Protein AF-A0A926IWW5-F1 (afdb_monomer_lite)

Sequence (125 aa):
MLEVRQEIQGVAGARPVQGEEFESIKRNMMLGLPGRFETLASLEGAAIDLLTLRYPESYFAEYGANHGRLAAPDLDAAAKDAILPGQLVWLVIGDLAKVEPAIRGLGWGEVIRLDAEGRTGTLGN

pLDDT: mean 88.96, std 9.24, range [36.88, 96.88]

Structure (mmCIF, N/CA/C/O backbone):
data_AF-A0A926IWW5-F1
#
_entry.id   AF-A0A926IWW5-F1
#
loop_
_atom_site.group_PDB
_atom_site.id
_atom_site.type_symbol
_atom_site.label_atom_id
_atom_site.label_alt_id
_atom_site.label_comp_id
_atom_site.label_asym_id
_atom_site.label_entity_id
_atom_site.label_seq_id
_atom_site.pdbx_PDB_ins_code
_atom_site.Cartn_x
_atom_site.Cartn_y
_atom_site.Cartn_z
_atom_site.occupancy
_atom_site.B_iso_or_equiv
_atom_site.auth_seq_id
_atom_site.auth_comp_id
_atom_site.auth_asym_id
_atom_site.auth_atom_id
_atom_site.pdbx_PDB_model_num
ATOM 1 N N . MET A 1 1 ? -9.525 8.445 8.620 1.00 88.81 1 MET A N 1
ATOM 2 C CA . MET A 1 1 ? -9.993 7.043 8.689 1.00 88.81 1 MET A CA 1
ATOM 3 C C . MET A 1 1 ? -11.197 6.800 7.786 1.00 88.81 1 MET A C 1
ATOM 5 O O . MET A 1 1 ? -11.094 5.950 6.917 1.00 88.81 1 MET A O 1
ATOM 9 N N . LEU A 1 2 ? -12.291 7.566 7.940 1.00 91.88 2 LEU A N 1
ATOM 10 C CA . LEU A 1 2 ? -13.458 7.520 7.039 1.00 91.88 2 LEU A CA 1
ATOM 11 C C . LEU A 1 2 ? -13.050 7.586 5.565 1.00 91.88 2 LEU A C 1
ATOM 13 O O . LEU A 1 2 ? -13.355 6.668 4.814 1.00 91.88 2 LEU A O 1
ATOM 17 N N . GLU A 1 3 ? -12.277 8.611 5.205 1.00 93.75 3 GLU A N 1
ATOM 18 C CA . GLU A 1 3 ? -11.809 8.798 3.831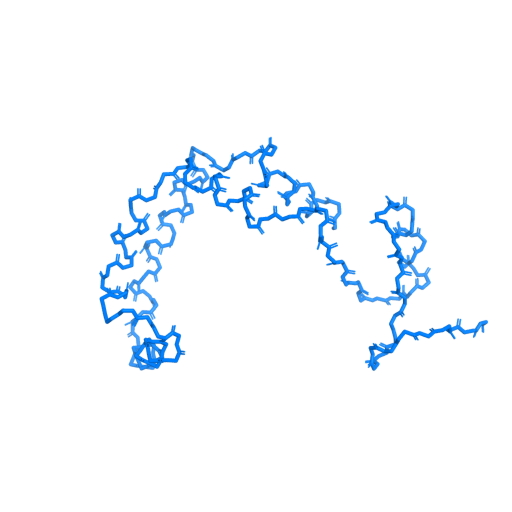 1.00 93.75 3 GLU A CA 1
ATOM 19 C C . GLU A 1 3 ? -10.952 7.639 3.331 1.00 93.75 3 GLU A C 1
ATOM 21 O O . GLU A 1 3 ? -11.215 7.077 2.280 1.00 93.75 3 GLU A O 1
ATOM 26 N N . VAL A 1 4 ? -9.999 7.188 4.145 1.00 93.56 4 VAL A N 1
ATOM 27 C CA . VAL A 1 4 ? -9.143 6.043 3.807 1.00 93.56 4 VAL A CA 1
ATOM 28 C C . VAL A 1 4 ? -9.974 4.780 3.552 1.00 93.56 4 VAL A C 1
ATOM 30 O O . VAL A 1 4 ? -9.681 4.036 2.625 1.00 93.56 4 VAL A O 1
ATOM 33 N N . ARG A 1 5 ? -11.044 4.542 4.326 1.00 91.69 5 ARG A N 1
ATOM 34 C CA . ARG A 1 5 ? -11.951 3.414 4.073 1.00 91.69 5 ARG A CA 1
ATOM 35 C C . ARG A 1 5 ? -12.683 3.566 2.739 1.00 91.69 5 ARG A C 1
ATOM 37 O O . ARG A 1 5 ? -12.809 2.577 2.025 1.00 91.69 5 ARG A O 1
ATOM 44 N N . GLN A 1 6 ? -13.173 4.769 2.430 1.00 92.94 6 GLN A N 1
ATOM 45 C CA . GLN A 1 6 ? -13.852 5.048 1.161 1.00 92.94 6 GLN A CA 1
ATOM 46 C C . GLN A 1 6 ? -12.915 4.811 -0.022 1.00 92.94 6 GLN A C 1
ATOM 48 O O . GLN A 1 6 ? -13.305 4.138 -0.968 1.00 92.94 6 GLN A O 1
ATOM 53 N N . GLU A 1 7 ? -11.668 5.269 0.070 1.00 94.06 7 GLU A N 1
ATOM 54 C CA . GLU A 1 7 ? -10.656 5.051 -0.964 1.00 94.06 7 GLU A CA 1
ATOM 55 C C . GLU A 1 7 ? -10.313 3.566 -1.133 1.00 94.06 7 GLU A C 1
ATOM 57 O O . GLU A 1 7 ? -10.322 3.062 -2.252 1.00 94.06 7 GLU A O 1
ATOM 62 N N . ILE A 1 8 ? -10.113 2.823 -0.036 1.00 93.25 8 ILE A N 1
ATOM 63 C CA . ILE A 1 8 ? -9.867 1.370 -0.086 1.00 93.25 8 ILE A CA 1
ATOM 64 C C . ILE A 1 8 ? -11.042 0.631 -0.744 1.00 93.25 8 ILE A C 1
ATOM 66 O O . ILE A 1 8 ? -10.833 -0.242 -1.582 1.00 93.25 8 ILE A O 1
ATOM 70 N N . GLN A 1 9 ? -12.283 0.983 -0.395 1.00 91.62 9 GLN A N 1
ATOM 71 C CA . GLN A 1 9 ? -13.484 0.412 -1.017 1.00 91.62 9 GLN A CA 1
ATOM 72 C C . GLN A 1 9 ? -13.625 0.818 -2.490 1.00 91.62 9 GLN A C 1
ATOM 74 O O . GLN A 1 9 ? -14.057 0.009 -3.311 1.00 91.62 9 GLN A O 1
ATOM 79 N N . GLY A 1 10 ? -13.245 2.053 -2.821 1.00 93.06 10 GLY A N 1
ATOM 80 C CA . GLY A 1 10 ? -13.167 2.572 -4.181 1.00 93.06 10 GLY A CA 1
ATOM 81 C C . GLY A 1 10 ? -12.254 1.712 -5.042 1.00 93.06 10 GLY A C 1
ATOM 82 O O . GLY A 1 10 ? -12.717 1.084 -5.993 1.00 93.06 10 GLY A O 1
ATOM 83 N N . VAL A 1 11 ? -10.984 1.611 -4.658 1.00 91.88 11 VAL A N 1
ATOM 84 C CA . VAL A 1 11 ? -9.970 0.879 -5.428 1.00 91.88 11 VAL A CA 1
ATOM 85 C C . VAL A 1 11 ? -10.269 -0.624 -5.487 1.00 91.88 11 VAL A C 1
ATOM 87 O O . VAL A 1 11 ? -9.993 -1.245 -6.505 1.00 91.88 11 VAL A O 1
ATOM 90 N N . ALA A 1 12 ? -10.917 -1.206 -4.471 1.00 90.38 12 ALA A N 1
ATOM 91 C CA . ALA A 1 12 ? -11.349 -2.611 -4.489 1.00 90.38 12 ALA A CA 1
ATOM 92 C C . ALA A 1 12 ? -12.458 -2.933 -5.519 1.00 90.38 12 ALA A C 1
ATOM 94 O O . ALA A 1 12 ? -12.874 -4.084 -5.631 1.00 90.38 12 ALA A O 1
ATOM 95 N N . GLY A 1 13 ? -12.966 -1.940 -6.258 1.00 84.25 13 GLY A N 1
ATOM 96 C CA . GLY A 1 13 ? -13.830 -2.156 -7.422 1.00 84.25 13 GLY A CA 1
ATOM 97 C C . GLY A 1 13 ? -15.022 -1.208 -7.540 1.00 84.25 13 GLY A C 1
ATOM 98 O O . GLY A 1 13 ? -15.687 -1.214 -8.573 1.00 84.25 13 GLY A O 1
ATOM 99 N N . ALA A 1 14 ? -15.312 -0.383 -6.526 1.00 84.00 14 ALA A N 1
ATOM 100 C CA . ALA A 1 14 ? -16.401 0.599 -6.607 1.00 84.00 14 ALA A CA 1
ATOM 101 C C . ALA A 1 14 ? -16.042 1.817 -7.482 1.00 84.00 14 ALA A C 1
ATOM 103 O O . ALA A 1 14 ? -16.919 2.432 -8.086 1.00 84.00 14 ALA A O 1
ATOM 104 N N . ARG A 1 15 ? -14.752 2.154 -7.560 1.00 90.75 15 ARG A N 1
ATOM 105 C CA . ARG A 1 15 ? -14.178 3.219 -8.385 1.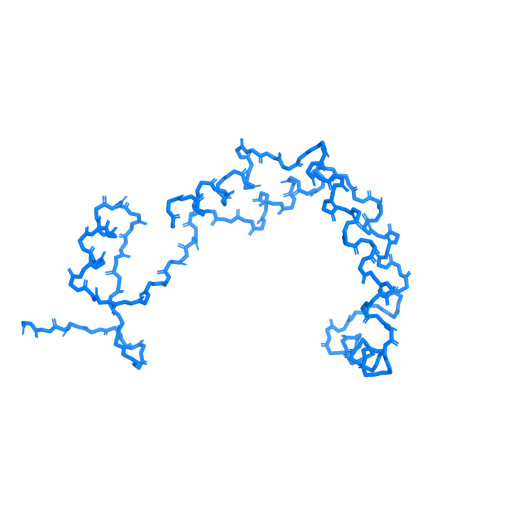00 90.75 15 ARG A CA 1
ATOM 106 C C . ARG A 1 15 ? -12.821 2.746 -8.930 1.00 90.75 15 ARG A C 1
ATOM 108 O O . ARG A 1 15 ? -11.792 3.040 -8.323 1.00 90.75 15 ARG A O 1
ATOM 115 N N . PRO A 1 16 ? -12.817 1.996 -10.046 1.00 87.25 16 PRO A N 1
ATOM 116 C CA . PRO A 1 16 ? -11.589 1.522 -10.673 1.00 87.25 16 PRO A CA 1
ATOM 117 C C . PRO A 1 16 ? -10.668 2.679 -11.071 1.00 87.25 16 PRO A C 1
ATOM 119 O O . PRO A 1 16 ? -11.132 3.713 -11.560 1.00 87.25 16 PRO A O 1
ATOM 122 N N . VAL A 1 17 ? -9.360 2.487 -10.892 1.00 91.88 17 VAL A N 1
ATOM 123 C CA . VAL A 1 17 ? -8.332 3.447 -11.318 1.00 91.88 17 VAL A CA 1
ATOM 124 C C . VAL A 1 17 ? -8.224 3.415 -12.841 1.00 91.88 17 VAL A C 1
ATOM 126 O O . VAL A 1 17 ? -7.934 2.375 -13.433 1.00 91.88 17 VAL A O 1
ATOM 129 N N . GLN A 1 18 ? -8.461 4.552 -13.493 1.00 92.50 18 GLN A N 1
ATOM 130 C CA . GLN A 1 18 ? -8.550 4.633 -14.953 1.00 92.50 18 GLN A CA 1
ATOM 131 C C . GLN A 1 18 ? -8.176 6.022 -15.484 1.00 92.50 18 GLN A C 1
ATOM 133 O O . GLN A 1 18 ? -8.056 6.987 -14.732 1.00 92.50 18 GLN A O 1
ATOM 138 N N . GLY A 1 19 ? -8.022 6.136 -16.806 1.00 94.06 19 GLY A N 1
ATOM 139 C CA . GLY A 1 19 ? -7.775 7.414 -17.473 1.00 94.06 19 GLY A CA 1
ATOM 140 C C . GLY A 1 19 ? -6.463 8.069 -17.039 1.00 94.06 19 GLY A C 1
ATOM 141 O O . GLY A 1 19 ? -5.421 7.421 -16.992 1.00 94.06 19 GLY A O 1
ATOM 142 N N . GLU A 1 20 ? -6.514 9.369 -16.747 1.00 95.56 20 GLU A N 1
ATOM 143 C CA . GLU A 1 20 ? -5.327 10.163 -16.410 1.00 95.56 20 GLU A CA 1
ATOM 144 C C . GLU A 1 20 ? -4.635 9.681 -15.131 1.00 95.56 20 GLU A C 1
ATOM 146 O O . GLU A 1 20 ? -3.407 9.617 -15.112 1.00 95.56 20 GLU A O 1
ATOM 151 N N . GLU A 1 21 ? -5.402 9.249 -14.128 1.00 93.00 21 GLU A N 1
ATOM 152 C CA . GLU A 1 21 ? -4.875 8.734 -12.862 1.00 93.00 21 GLU A CA 1
ATOM 153 C C . GLU A 1 21 ? -4.018 7.483 -13.098 1.00 93.00 21 GLU A C 1
ATOM 155 O O . GLU A 1 21 ? -2.863 7.420 -12.672 1.00 93.00 21 GLU A O 1
ATOM 160 N N . PHE A 1 22 ? -4.548 6.521 -13.862 1.00 94.56 22 PHE A N 1
ATOM 161 C CA . PHE A 1 22 ? -3.818 5.311 -14.243 1.00 94.56 22 PHE A CA 1
ATOM 162 C C . PHE A 1 22 ? -2.539 5.644 -15.021 1.00 94.56 22 PHE A C 1
ATOM 164 O O . PHE A 1 22 ? -1.451 5.167 -14.689 1.00 94.56 22 PHE A O 1
ATOM 171 N N . GLU A 1 23 ? -2.653 6.500 -16.038 1.00 94.19 23 GLU A N 1
ATOM 172 C CA . GLU A 1 23 ? -1.515 6.877 -16.875 1.00 94.19 23 GLU A CA 1
ATOM 173 C C . GLU A 1 23 ? -0.449 7.651 -16.083 1.00 94.19 23 GLU A C 1
ATOM 175 O O . GLU A 1 23 ? 0.749 7.490 -16.320 1.00 94.19 23 GLU A O 1
ATOM 180 N N . SER A 1 24 ? -0.858 8.464 -15.110 1.00 93.50 24 SER A N 1
ATOM 181 C CA . SER A 1 24 ? 0.031 9.182 -14.196 1.00 93.50 24 SER A CA 1
ATOM 182 C C . SER A 1 24 ? 0.817 8.224 -13.298 1.00 93.50 24 SER A C 1
ATOM 184 O O . SER A 1 24 ? 2.048 8.294 -13.255 1.00 93.50 24 SER A O 1
ATOM 186 N N . ILE A 1 25 ? 0.140 7.260 -12.665 1.00 91.62 25 ILE A N 1
ATOM 187 C CA . ILE A 1 25 ? 0.774 6.221 -11.837 1.00 91.62 25 ILE A CA 1
ATOM 188 C C . ILE A 1 25 ? 1.780 5.416 -12.666 1.00 91.62 25 ILE A C 1
ATOM 190 O O . ILE A 1 25 ? 2.942 5.281 -12.275 1.00 91.62 25 ILE A O 1
ATOM 194 N N . LYS A 1 26 ? 1.365 4.947 -13.848 1.00 90.94 26 LYS A N 1
ATOM 195 C CA . LYS A 1 26 ? 2.213 4.166 -14.753 1.00 90.94 26 LYS A CA 1
ATOM 196 C C . LYS A 1 26 ? 3.462 4.942 -15.177 1.00 90.94 26 LYS A C 1
ATOM 198 O O . LYS A 1 26 ? 4.569 4.406 -15.106 1.00 90.94 26 LYS A O 1
ATOM 203 N N . ARG A 1 27 ? 3.318 6.216 -15.566 1.00 90.62 27 ARG A N 1
ATOM 204 C CA . ARG A 1 27 ? 4.461 7.086 -15.897 1.00 90.62 27 ARG A CA 1
ATOM 205 C C . ARG A 1 27 ? 5.410 7.253 -14.713 1.00 90.62 27 ARG A C 1
ATOM 207 O O . ARG A 1 27 ? 6.611 7.083 -14.898 1.00 90.62 27 ARG A O 1
ATOM 214 N N . ASN A 1 28 ? 4.895 7.535 -13.517 1.00 89.56 28 ASN A N 1
ATOM 215 C CA . ASN A 1 28 ? 5.721 7.734 -12.323 1.00 89.56 28 ASN A CA 1
ATOM 216 C C . ASN A 1 28 ? 6.525 6.478 -11.960 1.00 89.56 28 ASN A C 1
ATOM 218 O O . ASN A 1 28 ? 7.717 6.575 -11.674 1.00 89.56 28 ASN A O 1
ATOM 222 N N . MET A 1 29 ? 5.911 5.293 -12.037 1.00 86.12 29 MET A N 1
ATOM 223 C CA . MET A 1 29 ? 6.607 4.026 -11.785 1.00 86.12 29 MET A CA 1
ATOM 224 C C . MET A 1 29 ? 7.727 3.765 -12.797 1.00 86.12 29 MET A C 1
ATOM 226 O O . MET A 1 29 ? 8.798 3.304 -12.410 1.00 86.12 29 MET A O 1
ATOM 230 N N . MET A 1 30 ? 7.506 4.069 -14.081 1.00 85.06 30 MET A N 1
ATOM 231 C CA . MET A 1 30 ? 8.524 3.879 -15.121 1.00 85.06 30 MET A CA 1
ATOM 232 C C . MET A 1 30 ? 9.660 4.906 -15.018 1.00 85.06 30 MET A C 1
ATOM 234 O O . MET A 1 30 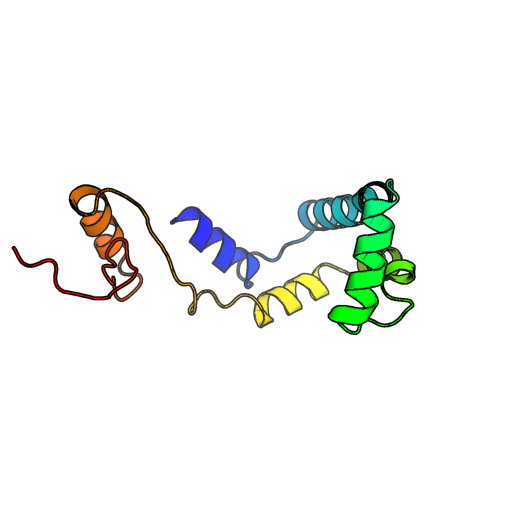? 10.828 4.538 -15.121 1.00 85.06 30 MET A O 1
ATOM 238 N N . LEU A 1 31 ? 9.336 6.183 -14.792 1.00 85.56 31 LEU A N 1
ATOM 239 C CA . LEU A 1 31 ? 10.323 7.267 -14.721 1.00 85.56 31 LEU A CA 1
ATOM 240 C C . LEU A 1 31 ? 11.169 7.233 -13.441 1.00 85.56 31 LEU A C 1
ATOM 242 O O . LEU A 1 31 ? 12.260 7.793 -13.430 1.00 85.56 31 LEU A O 1
ATOM 246 N N . GLY A 1 32 ? 10.711 6.555 -12.385 1.00 83.19 32 GLY A N 1
ATOM 247 C CA . GLY A 1 32 ? 11.493 6.348 -11.163 1.00 83.19 32 GLY A CA 1
ATOM 248 C C . GLY A 1 32 ? 12.585 5.276 -11.277 1.00 83.19 32 GLY A C 1
ATOM 249 O O . GLY A 1 32 ? 13.427 5.173 -10.386 1.00 83.19 32 GLY A O 1
ATOM 250 N N . LEU A 1 33 ? 12.596 4.468 -12.346 1.00 80.12 33 LEU A N 1
ATOM 251 C CA . LEU A 1 33 ? 13.522 3.336 -12.471 1.00 80.12 33 LEU A CA 1
ATOM 252 C C . LEU A 1 33 ? 14.996 3.727 -12.597 1.00 80.12 33 LEU A C 1
ATOM 254 O O . LEU A 1 33 ? 15.796 3.097 -11.908 1.00 80.12 33 LEU A O 1
ATOM 258 N N . PRO A 1 34 ? 15.381 4.735 -13.405 1.00 77.38 34 PRO A N 1
ATOM 259 C CA . PRO A 1 34 ? 16.766 5.192 -13.441 1.00 77.38 34 PRO A CA 1
ATOM 260 C C . PRO A 1 34 ? 17.242 5.616 -12.048 1.00 77.38 34 PRO A C 1
ATOM 262 O O . PRO A 1 34 ? 18.230 5.075 -11.564 1.00 77.38 34 PRO A O 1
ATOM 265 N N . GLY A 1 35 ? 16.447 6.441 -11.352 1.00 80.94 35 GLY A N 1
ATOM 266 C CA . GLY A 1 35 ? 16.721 6.899 -9.985 1.00 80.94 35 GLY A CA 1
ATOM 267 C C . GLY A 1 35 ? 16.928 5.772 -8.978 1.00 80.94 35 GLY A C 1
ATOM 268 O O . GLY A 1 35 ? 17.789 5.854 -8.104 1.00 80.94 35 GLY A O 1
ATOM 269 N N . ARG A 1 36 ? 16.184 4.671 -9.123 1.00 80.56 36 ARG A N 1
ATOM 270 C CA . ARG A 1 36 ? 16.311 3.500 -8.250 1.00 80.56 36 ARG A CA 1
ATOM 271 C C . ARG A 1 36 ? 17.667 2.798 -8.371 1.00 80.56 36 ARG A C 1
ATOM 273 O O . ARG A 1 36 ? 18.028 2.109 -7.427 1.00 80.56 36 ARG A O 1
ATOM 280 N N . PHE A 1 37 ? 18.400 2.960 -9.474 1.00 86.12 37 PHE A N 1
ATOM 281 C CA . PHE A 1 37 ? 19.677 2.278 -9.730 1.00 86.12 37 PHE A CA 1
ATOM 282 C C . PHE A 1 37 ? 20.835 3.247 -10.018 1.00 86.12 37 PHE A C 1
ATOM 284 O O . PHE A 1 37 ? 21.808 2.885 -10.672 1.00 86.12 37 PHE A O 1
ATOM 291 N N . GLU A 1 38 ? 20.753 4.488 -9.538 1.00 87.50 38 GLU A N 1
ATOM 292 C CA . GLU A 1 38 ? 21.778 5.514 -9.787 1.00 87.50 38 GLU A CA 1
ATOM 293 C C . GLU A 1 38 ? 23.052 5.339 -8.944 1.00 87.50 38 GLU A C 1
ATOM 295 O O . GLU A 1 38 ? 24.101 5.889 -9.281 1.00 87.50 38 GLU A O 1
ATOM 300 N N . THR A 1 39 ? 22.995 4.574 -7.848 1.00 93.00 39 THR A N 1
ATOM 301 C CA . THR A 1 39 ? 24.124 4.411 -6.914 1.00 93.00 39 THR A CA 1
ATOM 302 C C . THR A 1 39 ? 24.608 2.969 -6.844 1.00 93.00 39 THR A C 1
ATOM 304 O O . THR A 1 39 ? 23.819 2.030 -6.951 1.00 93.00 39 THR A O 1
ATOM 307 N N . LEU A 1 40 ? 25.896 2.766 -6.556 1.00 91.62 40 LEU A N 1
ATOM 308 C CA . LEU A 1 40 ? 26.452 1.421 -6.381 1.00 91.62 40 LEU A CA 1
ATOM 309 C C . LEU A 1 40 ? 25.707 0.613 -5.301 1.00 91.62 40 LEU A C 1
ATOM 311 O O . LEU A 1 40 ? 25.383 -0.548 -5.528 1.00 91.62 40 LEU A O 1
ATOM 315 N N . ALA A 1 41 ? 25.358 1.250 -4.179 1.00 93.81 41 ALA A N 1
ATOM 316 C CA . ALA A 1 41 ? 24.595 0.615 -3.103 1.00 93.81 41 ALA A CA 1
ATOM 317 C C . ALA A 1 41 ? 23.202 0.151 -3.564 1.00 93.81 41 ALA A C 1
ATOM 319 O O . ALA A 1 41 ? 22.728 -0.908 -3.158 1.00 93.81 41 ALA A O 1
ATOM 320 N N . SER A 1 42 ? 22.546 0.914 -4.443 1.00 90.69 42 SER A N 1
ATOM 321 C CA . SER A 1 42 ? 21.247 0.518 -4.992 1.00 90.69 42 SER A CA 1
ATOM 322 C C . SER A 1 42 ? 21.328 -0.660 -5.968 1.00 90.69 42 SER A C 1
ATOM 324 O O . SER A 1 42 ? 20.433 -1.505 -5.967 1.00 90.69 42 SER A O 1
ATOM 326 N N . LEU A 1 43 ? 22.415 -0.774 -6.744 1.00 90.94 43 LEU A N 1
ATOM 327 C CA . LEU A 1 43 ? 22.663 -1.965 -7.565 1.00 90.94 43 LEU A CA 1
ATOM 328 C C . LEU A 1 43 ? 22.974 -3.193 -6.702 1.00 90.94 43 LEU A C 1
ATOM 330 O O . LEU A 1 43 ? 22.473 -4.279 -6.987 1.00 90.94 43 LEU A O 1
ATOM 334 N N . GLU A 1 44 ? 23.775 -3.030 -5.647 1.00 94.25 44 GLU A N 1
ATOM 335 C CA . GLU A 1 44 ? 24.082 -4.111 -4.705 1.00 94.25 44 GLU A CA 1
ATOM 336 C C . GLU A 1 44 ? 22.806 -4.648 -4.039 1.00 94.25 44 GLU A C 1
ATOM 338 O O . GLU A 1 44 ? 22.572 -5.856 -4.043 1.00 94.25 44 GLU A O 1
ATOM 343 N N . GLY A 1 45 ? 21.934 -3.758 -3.553 1.00 93.25 45 GLY A N 1
ATOM 344 C CA . GLY A 1 45 ? 20.638 -4.140 -2.986 1.00 93.25 45 GLY A CA 1
ATOM 345 C C . GLY A 1 45 ? 19.763 -4.910 -3.978 1.00 93.25 45 GLY A C 1
ATOM 346 O O . GLY A 1 45 ? 19.192 -5.936 -3.624 1.00 93.25 45 GLY A O 1
ATOM 347 N N . ALA A 1 46 ? 19.728 -4.486 -5.244 1.00 90.38 46 ALA A N 1
ATOM 348 C CA . ALA A 1 46 ? 18.995 -5.194 -6.292 1.00 90.38 46 ALA A CA 1
ATOM 349 C C . ALA A 1 46 ? 19.522 -6.621 -6.513 1.00 90.38 46 ALA A C 1
ATOM 351 O O . ALA A 1 46 ? 18.742 -7.560 -6.659 1.00 90.38 46 ALA A O 1
ATOM 352 N N . ALA A 1 47 ? 20.844 -6.805 -6.507 1.00 91.81 47 ALA A N 1
ATOM 353 C CA . ALA A 1 47 ? 21.452 -8.127 -6.639 1.00 91.81 47 ALA A CA 1
ATOM 354 C C . ALA A 1 47 ? 21.126 -9.033 -5.439 1.00 91.81 47 ALA A C 1
ATOM 356 O O . ALA A 1 47 ? 20.852 -10.221 -5.615 1.00 91.81 47 ALA A O 1
ATOM 357 N N . ILE A 1 48 ? 21.100 -8.474 -4.226 1.00 94.94 48 ILE A N 1
ATOM 358 C CA . ILE A 1 48 ? 20.677 -9.197 -3.020 1.00 94.94 48 ILE A CA 1
ATOM 359 C C . ILE A 1 48 ? 19.194 -9.582 -3.112 1.00 94.94 48 ILE A C 1
ATOM 361 O O . ILE A 1 48 ? 18.847 -10.720 -2.786 1.00 94.94 48 ILE A O 1
ATOM 365 N N . ASP A 1 49 ? 18.325 -8.691 -3.595 1.00 93.94 49 ASP A N 1
ATOM 366 C CA . ASP A 1 49 ? 16.896 -8.965 -3.794 1.00 93.94 49 ASP A CA 1
ATOM 367 C C . ASP A 1 49 ? 16.671 -10.131 -4.767 1.00 93.94 49 ASP A C 1
ATOM 369 O O . ASP A 1 49 ? 15.860 -11.013 -4.481 1.00 93.94 49 ASP A O 1
ATOM 373 N N . LEU A 1 50 ? 17.424 -10.192 -5.879 1.00 94.69 50 LEU A N 1
ATOM 374 C CA . LEU A 1 50 ? 17.338 -11.308 -6.834 1.00 94.69 50 LEU A CA 1
ATOM 375 C C . LEU A 1 50 ? 17.529 -12.664 -6.140 1.00 94.69 50 LEU A C 1
ATOM 377 O O . LEU A 1 50 ? 16.774 -13.604 -6.384 1.00 94.69 50 LEU A O 1
ATOM 381 N N . LEU A 1 51 ? 18.507 -12.752 -5.236 1.00 95.38 51 LEU A N 1
ATOM 382 C CA . LEU A 1 51 ? 18.833 -13.985 -4.522 1.00 95.38 51 LEU A CA 1
ATOM 383 C C . LEU A 1 51 ? 17.851 -14.275 -3.380 1.00 95.38 51 LEU A C 1
ATOM 385 O O . LEU A 1 51 ? 17.361 -15.397 -3.246 1.00 95.38 51 LEU A O 1
ATOM 389 N N . THR A 1 52 ? 17.564 -13.275 -2.548 1.00 96.88 52 THR A N 1
ATOM 390 C CA . THR A 1 52 ? 16.768 -13.437 -1.321 1.00 96.88 52 THR A CA 1
ATOM 391 C C . THR A 1 52 ? 15.287 -13.659 -1.611 1.00 96.88 52 THR A C 1
ATOM 393 O O . THR A 1 52 ? 14.666 -14.525 -0.990 1.00 96.88 52 THR A O 1
ATOM 396 N N . LEU A 1 53 ? 14.735 -12.943 -2.593 1.00 95.50 53 LEU A N 1
ATOM 397 C CA . LEU A 1 53 ? 13.346 -13.080 -3.041 1.00 95.50 53 LEU A CA 1
ATOM 398 C C . LEU A 1 53 ? 13.192 -14.136 -4.145 1.00 95.50 53 LEU A C 1
ATOM 400 O O . LEU A 1 53 ? 12.072 -14.436 -4.556 1.00 95.50 53 LEU A O 1
ATOM 404 N N . ARG A 1 54 ? 14.310 -14.739 -4.581 1.00 95.75 54 ARG A N 1
ATOM 405 C CA . ARG A 1 54 ? 14.389 -15.754 -5.646 1.00 95.75 54 ARG A CA 1
ATOM 406 C C . ARG A 1 54 ? 13.744 -15.280 -6.945 1.00 95.75 54 ARG A C 1
ATOM 408 O O . ARG A 1 54 ? 13.013 -16.026 -7.599 1.00 95.75 54 ARG A O 1
ATOM 415 N N . TYR A 1 55 ? 13.990 -14.026 -7.299 1.00 94.81 55 TYR A N 1
ATOM 416 C CA . TYR A 1 55 ? 13.521 -13.496 -8.567 1.00 94.81 55 TYR A CA 1
ATOM 417 C C . TYR A 1 55 ? 14.330 -14.065 -9.735 1.00 94.81 55 TYR A C 1
ATOM 419 O O . TYR A 1 55 ? 15.507 -14.399 -9.574 1.00 94.81 55 TYR A O 1
ATOM 427 N N . PRO A 1 56 ? 13.725 -14.158 -10.932 1.00 94.62 56 PRO A N 1
ATOM 428 C CA . PRO A 1 56 ? 14.472 -14.437 -12.150 1.00 94.62 56 PRO A CA 1
ATOM 429 C C . PRO A 1 56 ? 15.576 -13.397 -12.359 1.00 94.62 56 PRO A C 1
ATOM 431 O O . PRO A 1 56 ? 15.364 -12.213 -12.103 1.00 94.62 56 PRO A O 1
ATOM 434 N N . GLU A 1 57 ? 16.720 -13.806 -12.907 1.00 91.62 57 GLU A N 1
ATOM 435 C CA . GLU A 1 57 ? 17.841 -12.897 -13.198 1.00 91.62 57 GLU A CA 1
ATOM 436 C C . GLU A 1 57 ? 17.430 -11.717 -14.098 1.00 91.62 57 GLU A C 1
ATOM 438 O O . GLU A 1 57 ? 17.963 -10.615 -13.972 1.00 91.62 57 GLU A O 1
ATOM 443 N N . SER A 1 58 ? 16.438 -11.919 -14.974 1.00 92.38 58 SER A N 1
ATOM 444 C CA . SER A 1 58 ? 15.921 -10.885 -15.873 1.00 92.38 58 SER A CA 1
ATOM 445 C C . SER A 1 58 ? 14.939 -9.907 -15.221 1.00 92.38 58 SER A C 1
ATOM 447 O O . SER A 1 58 ? 14.552 -8.932 -15.864 1.00 92.38 58 SER A O 1
ATOM 449 N N . TYR A 1 59 ? 14.553 -10.107 -13.955 1.00 91.12 59 TYR A N 1
ATOM 450 C CA . TYR A 1 59 ? 13.469 -9.364 -13.303 1.00 91.12 59 TYR A CA 1
ATOM 451 C C . TYR A 1 59 ? 13.618 -7.843 -13.429 1.00 91.12 59 TYR A C 1
ATOM 453 O O . TYR A 1 59 ? 12.705 -7.161 -13.893 1.00 91.12 59 TYR A O 1
ATOM 461 N N . PHE A 1 60 ? 14.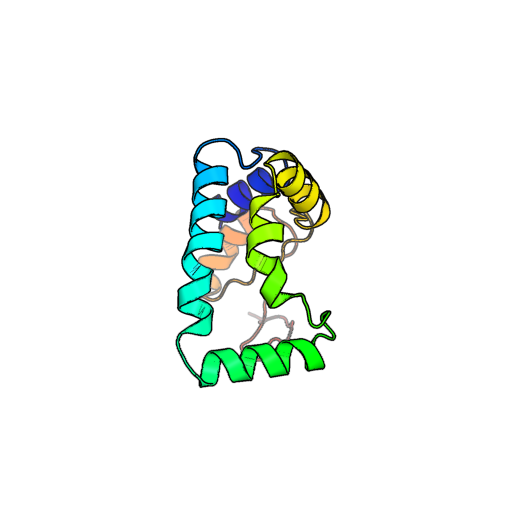785 -7.302 -13.067 1.00 87.75 60 PHE A N 1
ATOM 462 C CA . PHE A 1 60 ? 15.027 -5.859 -13.131 1.00 87.75 60 PHE A CA 1
ATOM 463 C C . PHE A 1 60 ? 15.255 -5.349 -14.560 1.00 87.75 60 PHE A C 1
ATOM 465 O O . PHE A 1 60 ? 14.881 -4.216 -14.858 1.00 87.75 60 PHE A O 1
ATOM 472 N N . ALA A 1 61 ? 15.791 -6.184 -15.457 1.00 87.69 61 ALA A N 1
ATOM 473 C CA . ALA A 1 61 ? 15.961 -5.840 -16.869 1.00 87.69 61 ALA A CA 1
ATOM 474 C C . ALA A 1 61 ? 14.609 -5.712 -17.594 1.00 87.69 61 ALA A C 1
ATOM 476 O O . ALA A 1 61 ? 14.421 -4.831 -18.430 1.00 87.69 61 ALA A O 1
ATOM 477 N N . GLU A 1 62 ? 13.646 -6.564 -17.245 1.00 90.31 62 GLU A N 1
ATOM 478 C CA . GLU A 1 62 ? 12.304 -6.567 -17.829 1.00 90.31 62 GLU A CA 1
ATOM 479 C C . GLU A 1 62 ? 11.325 -5.642 -17.096 1.00 90.31 62 GLU A C 1
ATOM 481 O O . GLU A 1 62 ? 10.257 -5.341 -17.628 1.00 90.31 62 GLU A O 1
ATOM 486 N N . TYR A 1 63 ? 11.675 -5.151 -15.902 1.00 86.00 63 TYR A N 1
ATOM 487 C CA . TYR A 1 63 ? 10.768 -4.422 -15.012 1.00 86.00 63 TYR A CA 1
ATOM 488 C C . TYR A 1 63 ? 10.032 -3.274 -15.713 1.00 86.00 63 TYR A C 1
ATOM 490 O O . TYR A 1 63 ? 8.806 -3.179 -15.624 1.00 86.00 63 TYR A O 1
ATOM 498 N N . GLY A 1 64 ? 10.758 -2.425 -16.448 1.00 84.75 64 GLY A N 1
ATOM 499 C CA . GLY A 1 64 ? 10.164 -1.303 -17.180 1.00 84.75 64 GLY A CA 1
ATOM 500 C C . GLY A 1 64 ? 9.211 -1.754 -18.289 1.00 84.75 64 GLY A C 1
ATOM 501 O O . GLY A 1 64 ? 8.110 -1.219 -18.408 1.00 84.75 64 GLY A O 1
ATOM 502 N N . ALA A 1 65 ? 9.589 -2.778 -19.059 1.00 89.00 65 ALA A N 1
ATOM 503 C CA . ALA A 1 65 ? 8.744 -3.331 -20.116 1.00 89.00 65 ALA A CA 1
ATOM 504 C C . ALA A 1 65 ? 7.481 -3.999 -19.546 1.00 89.00 65 ALA A C 1
ATOM 506 O O . ALA A 1 65 ? 6.396 -3.827 -20.100 1.00 89.00 65 ALA A O 1
ATOM 507 N N . ASN A 1 66 ? 7.605 -4.707 -18.421 1.00 89.19 66 ASN A N 1
ATOM 508 C CA . ASN A 1 66 ? 6.491 -5.366 -17.743 1.00 89.19 66 ASN A CA 1
ATOM 509 C C . ASN A 1 66 ? 5.465 -4.339 -17.244 1.00 89.19 66 ASN A C 1
ATOM 511 O O . ASN A 1 66 ? 4.283 -4.458 -17.555 1.00 89.19 66 ASN A O 1
ATOM 515 N N . HIS A 1 67 ? 5.915 -3.269 -16.582 1.00 87.44 67 HIS A N 1
ATOM 516 C CA . HIS A 1 67 ? 5.029 -2.184 -16.142 1.00 87.44 67 HIS A CA 1
ATOM 517 C C . HIS A 1 67 ? 4.456 -1.378 -17.316 1.00 87.44 67 HIS A C 1
ATOM 519 O O . HIS A 1 67 ? 3.298 -0.965 -17.286 1.00 87.44 67 HIS A O 1
ATOM 525 N N . GLY A 1 68 ? 5.228 -1.199 -18.392 1.00 87.75 68 GLY A N 1
ATOM 526 C CA . GLY A 1 68 ? 4.782 -0.534 -19.616 1.00 87.75 68 GLY A CA 1
ATOM 527 C C . GLY A 1 68 ? 3.643 -1.259 -20.343 1.00 87.75 68 GLY A C 1
ATOM 528 O O . GLY A 1 68 ? 2.875 -0.614 -21.059 1.00 87.75 68 GLY A O 1
ATOM 529 N N . ARG A 1 69 ? 3.489 -2.572 -20.144 1.00 91.75 69 ARG A N 1
ATOM 530 C CA . ARG A 1 69 ? 2.423 -3.382 -20.758 1.00 91.75 69 ARG A CA 1
ATOM 531 C C . ARG A 1 69 ? 1.120 -3.410 -19.963 1.00 91.75 69 ARG A C 1
ATOM 533 O O . ARG A 1 69 ? 0.101 -3.743 -20.555 1.00 91.75 69 ARG A O 1
ATOM 540 N N . LEU A 1 70 ? 1.141 -3.041 -18.681 1.00 92.12 70 LEU A N 1
ATOM 541 C CA . LEU A 1 70 ? -0.061 -3.023 -17.845 1.00 92.12 70 LEU A CA 1
ATOM 542 C C . LEU A 1 70 ? -1.114 -2.065 -18.413 1.00 92.12 70 LEU A C 1
ATOM 544 O O . LEU A 1 70 ? -0.789 -0.946 -18.839 1.00 92.12 70 LEU A O 1
ATOM 548 N N . ALA A 1 71 ? -2.368 -2.499 -18.365 1.00 93.50 71 ALA A N 1
ATOM 549 C CA . ALA A 1 71 ? -3.553 -1.721 -18.683 1.00 93.50 71 ALA A CA 1
ATOM 550 C C . ALA A 1 71 ? -4.452 -1.564 -17.443 1.00 93.50 71 ALA A C 1
ATOM 552 O O . ALA A 1 71 ? -4.371 -2.335 -16.489 1.00 93.50 71 ALA A O 1
ATOM 553 N N . ALA A 1 72 ? -5.340 -0.566 -17.460 1.00 93.44 72 ALA A N 1
ATOM 554 C CA . ALA A 1 72 ? -6.260 -0.309 -16.348 1.00 93.44 72 ALA A CA 1
ATOM 555 C C . ALA A 1 72 ? -7.097 -1.541 -15.922 1.00 93.44 72 ALA A C 1
ATOM 557 O O . ALA A 1 72 ? -7.246 -1.748 -14.718 1.00 93.44 72 ALA A O 1
ATOM 558 N N . PRO A 1 73 ? -7.581 -2.410 -16.840 1.00 93.38 73 PRO A N 1
ATOM 559 C CA . PRO A 1 73 ? -8.274 -3.640 -16.448 1.00 93.38 73 PRO A CA 1
ATOM 560 C C . PRO A 1 73 ? -7.408 -4.625 -15.653 1.00 93.38 73 PRO A C 1
ATOM 562 O O . PRO A 1 73 ? -7.935 -5.311 -14.782 1.00 93.38 73 PRO A O 1
ATOM 565 N N . ASP A 1 74 ? -6.096 -4.681 -15.913 1.00 93.38 74 ASP A N 1
ATOM 566 C CA . ASP A 1 74 ? -5.179 -5.547 -15.160 1.00 93.38 74 ASP A CA 1
ATOM 567 C C . ASP A 1 74 ? -5.073 -5.074 -13.706 1.00 93.38 74 ASP A C 1
ATOM 569 O O . ASP A 1 74 ? -5.088 -5.879 -12.775 1.00 93.38 74 ASP A O 1
ATOM 573 N N . LEU A 1 75 ? -5.013 -3.751 -13.509 1.00 91.62 75 LEU A N 1
ATOM 574 C CA . LEU A 1 75 ? -4.984 -3.140 -12.182 1.00 91.62 75 LEU A CA 1
ATOM 575 C C . LEU A 1 75 ? -6.308 -3.339 -11.437 1.00 91.62 75 LEU A C 1
ATOM 577 O O . LEU A 1 75 ? -6.286 -3.677 -10.259 1.00 91.62 75 LEU A O 1
ATOM 581 N N . ASP A 1 76 ? -7.446 -3.160 -12.109 1.00 91.94 76 ASP A N 1
ATOM 582 C CA . ASP A 1 76 ? -8.772 -3.376 -11.515 1.00 91.94 76 ASP A CA 1
ATOM 583 C C . ASP A 1 76 ? -8.979 -4.839 -11.089 1.00 91.94 76 ASP A C 1
ATOM 585 O O . ASP A 1 76 ? -9.464 -5.104 -9.988 1.00 91.94 76 ASP A O 1
ATOM 589 N N . ALA A 1 77 ? -8.556 -5.798 -11.918 1.00 93.38 77 ALA A N 1
ATOM 590 C CA . ALA A 1 77 ? -8.597 -7.216 -11.571 1.00 93.38 77 ALA A CA 1
ATOM 591 C C . ALA A 1 77 ? -7.715 -7.524 -10.350 1.00 93.38 77 ALA A C 1
ATOM 593 O O . ALA A 1 77 ? -8.189 -8.100 -9.372 1.00 93.38 77 ALA A O 1
ATOM 594 N N . ALA A 1 78 ? -6.459 -7.067 -10.362 1.00 93.44 78 ALA A N 1
ATOM 595 C CA . ALA A 1 78 ? -5.541 -7.272 -9.245 1.00 93.44 78 ALA A CA 1
ATOM 596 C C . ALA A 1 78 ? -6.032 -6.607 -7.948 1.00 93.44 78 ALA A C 1
ATOM 598 O O . ALA A 1 78 ? -5.879 -7.173 -6.866 1.00 93.44 78 ALA A O 1
ATOM 599 N N . ALA A 1 79 ? -6.639 -5.420 -8.037 1.00 93.06 79 ALA A N 1
ATOM 600 C CA . ALA A 1 79 ? -7.172 -4.712 -6.881 1.00 93.06 79 ALA A CA 1
ATOM 601 C C . ALA A 1 79 ? -8.332 -5.472 -6.225 1.00 93.06 79 ALA A C 1
ATOM 603 O O . ALA A 1 79 ? -8.370 -5.566 -5.000 1.00 93.06 79 ALA A O 1
ATOM 604 N N . LYS A 1 80 ? -9.234 -6.062 -7.017 1.00 91.69 80 LYS A N 1
ATOM 605 C CA . LYS A 1 80 ? -10.341 -6.894 -6.512 1.00 91.69 80 LYS A CA 1
ATOM 606 C C . LYS A 1 80 ? -9.858 -8.148 -5.786 1.00 91.69 80 LYS A C 1
ATOM 608 O O . LYS A 1 80 ? -10.471 -8.548 -4.799 1.00 91.69 80 LYS A O 1
ATOM 613 N N . ASP A 1 81 ? -8.763 -8.738 -6.256 1.00 93.25 81 ASP A N 1
ATOM 614 C CA . ASP A 1 81 ? -8.201 -9.954 -5.665 1.00 93.25 81 ASP A CA 1
ATOM 615 C C . ASP A 1 81 ? -7.369 -9.662 -4.406 1.00 93.25 81 ASP A C 1
ATOM 617 O O . ASP A 1 81 ? -7.406 -10.423 -3.438 1.00 93.25 81 ASP A O 1
ATOM 621 N N . ALA A 1 82 ? -6.607 -8.564 -4.405 1.00 93.06 82 ALA A N 1
ATOM 622 C CA . ALA A 1 82 ? -5.643 -8.257 -3.349 1.00 93.06 82 ALA A CA 1
ATOM 623 C C . ALA A 1 82 ? -6.199 -7.355 -2.237 1.00 93.06 82 ALA A C 1
ATOM 625 O O . ALA A 1 82 ? -5.767 -7.454 -1.086 1.00 93.06 82 ALA A O 1
ATOM 626 N N . ILE A 1 83 ? -7.126 -6.450 -2.557 1.00 93.25 83 ILE A N 1
ATOM 627 C CA . ILE A 1 83 ? -7.684 -5.503 -1.593 1.00 93.25 83 ILE A CA 1
ATOM 628 C C . ILE A 1 83 ? -8.991 -6.077 -1.070 1.00 93.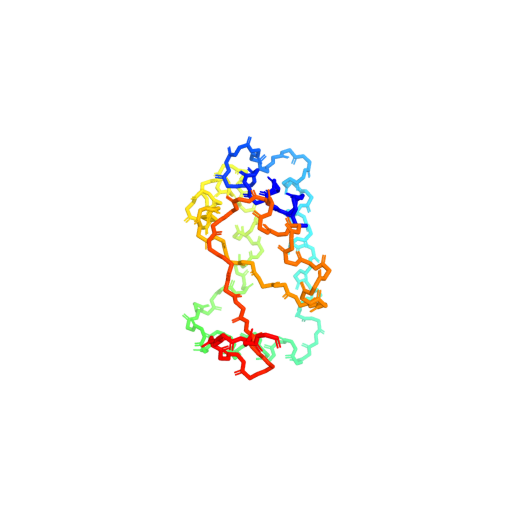25 83 ILE A C 1
ATOM 630 O O . ILE A 1 83 ? -9.979 -6.181 -1.788 1.00 93.25 83 ILE A O 1
ATOM 634 N N . LEU A 1 84 ? -9.000 -6.410 0.220 1.00 92.56 84 LEU A N 1
ATOM 635 C CA . LEU A 1 84 ? -10.135 -7.034 0.895 1.00 92.56 84 LEU A CA 1
ATOM 636 C C . LEU A 1 84 ? -10.686 -6.069 1.957 1.00 92.56 84 LEU A C 1
ATOM 638 O O . LEU A 1 84 ? -10.294 -6.159 3.123 1.00 92.56 84 LEU A O 1
ATOM 642 N N . PRO A 1 85 ? -11.607 -5.140 1.611 1.00 90.62 85 PRO A N 1
ATOM 643 C CA . PRO A 1 85 ? -12.057 -4.096 2.537 1.00 90.62 85 PRO A CA 1
ATOM 644 C C . PRO A 1 85 ? -12.696 -4.635 3.821 1.00 90.62 85 PRO A C 1
ATOM 646 O O . PRO A 1 85 ? -12.652 -3.976 4.856 1.00 90.62 85 PRO A O 1
ATOM 649 N N . GLY A 1 86 ? -13.285 -5.834 3.763 1.00 88.19 86 GLY A N 1
ATOM 650 C CA . GLY A 1 86 ? -13.867 -6.513 4.923 1.00 88.19 86 GLY A CA 1
ATOM 651 C C . GLY A 1 86 ? -12.845 -7.125 5.887 1.00 88.19 86 GLY A C 1
ATOM 652 O O . GLY A 1 86 ? -13.233 -7.560 6.963 1.00 88.19 86 GLY A O 1
ATOM 653 N N . GLN A 1 87 ? -11.561 -7.163 5.519 1.00 91.12 87 GLN A N 1
ATOM 654 C CA . GLN A 1 87 ? -10.467 -7.716 6.329 1.00 91.12 87 GLN A CA 1
ATOM 655 C C . GLN A 1 87 ? -9.492 -6.626 6.806 1.00 91.12 87 GLN A C 1
ATOM 657 O O . GLN A 1 87 ? -8.348 -6.905 7.161 1.00 91.12 87 GLN A O 1
ATOM 662 N N . LEU A 1 88 ? -9.929 -5.364 6.799 1.00 90.56 88 LEU A N 1
ATOM 663 C CA . LEU A 1 88 ? -9.101 -4.234 7.195 1.00 90.56 88 LEU A CA 1
ATOM 664 C C . LEU A 1 88 ? -9.006 -4.119 8.723 1.00 90.56 88 LEU A C 1
ATOM 666 O O . LEU A 1 88 ? -10.018 -3.976 9.409 1.00 90.56 88 LEU A O 1
ATOM 670 N N . VAL A 1 89 ? -7.779 -4.107 9.245 1.00 91.75 89 VAL A N 1
ATOM 671 C CA . VAL A 1 89 ? -7.495 -3.881 10.668 1.00 91.75 89 VAL A CA 1
ATOM 672 C C . VAL A 1 89 ? -7.078 -2.429 10.883 1.00 91.75 89 VAL A C 1
ATOM 674 O O . VAL A 1 89 ? -6.147 -1.938 10.246 1.00 91.75 89 VAL A O 1
ATOM 677 N N . TRP A 1 90 ? -7.749 -1.741 11.808 1.00 92.00 90 TRP A N 1
ATOM 678 C CA . TRP A 1 90 ? -7.422 -0.367 12.186 1.00 92.00 90 TRP A CA 1
ATOM 679 C C . TRP A 1 90 ? -6.668 -0.337 13.513 1.00 92.00 90 TRP A C 1
ATOM 681 O O . TRP A 1 90 ? -7.237 -0.644 14.558 1.00 92.00 90 TRP A O 1
ATOM 691 N N . LEU A 1 91 ? -5.409 0.098 13.480 1.00 92.31 91 LEU A N 1
ATOM 692 C CA . LEU A 1 91 ? -4.656 0.454 14.679 1.00 92.31 91 LEU A CA 1
ATOM 693 C C . LEU A 1 91 ? -4.753 1.965 14.897 1.00 92.31 91 LEU A C 1
ATOM 695 O O . LEU A 1 91 ? -4.347 2.749 14.038 1.00 92.31 91 LEU A O 1
ATOM 699 N N . VAL A 1 92 ? -5.283 2.378 16.047 1.00 91.75 92 VAL A N 1
ATOM 700 C CA . VAL A 1 92 ? -5.373 3.792 16.427 1.00 91.75 92 VAL A CA 1
ATOM 701 C C . VAL A 1 92 ? -4.545 4.029 17.674 1.00 91.75 92 VAL A C 1
ATOM 703 O O . VAL A 1 92 ? -4.771 3.395 18.699 1.00 91.75 92 VAL A O 1
ATOM 706 N N . ILE A 1 93 ? -3.609 4.969 17.584 1.00 91.19 93 ILE A N 1
ATOM 707 C CA . ILE A 1 93 ? -2.747 5.376 18.691 1.00 91.19 93 ILE A CA 1
ATOM 708 C C . ILE A 1 93 ? -3.197 6.760 19.144 1.00 91.19 93 ILE A C 1
ATOM 710 O O . ILE A 1 93 ? -3.237 7.700 18.349 1.00 91.19 93 ILE A O 1
ATOM 714 N N . GLY A 1 94 ? -3.546 6.890 20.420 1.00 90.25 94 GLY A N 1
ATOM 715 C CA . GLY A 1 94 ? -3.967 8.162 20.986 1.00 90.25 94 GLY A CA 1
ATOM 716 C C . GLY A 1 94 ? -4.520 8.034 22.396 1.00 90.25 94 GLY A C 1
ATOM 717 O O . GLY A 1 94 ? -4.487 6.973 23.014 1.00 90.25 94 GLY A O 1
ATOM 718 N N . ASP A 1 95 ? -5.046 9.150 22.890 1.00 92.69 95 ASP A N 1
ATOM 719 C CA . ASP A 1 95 ? -5.756 9.223 24.164 1.00 92.69 95 ASP A CA 1
ATOM 720 C C . ASP A 1 95 ? -7.079 8.450 24.066 1.00 92.69 95 ASP A C 1
ATOM 722 O O . ASP A 1 95 ? -8.023 8.893 23.401 1.00 92.69 95 ASP A O 1
ATOM 726 N N . LEU A 1 96 ? -7.127 7.281 24.713 1.00 89.75 96 LEU A N 1
ATOM 727 C CA . LEU A 1 96 ? -8.241 6.336 24.635 1.00 89.75 96 LEU A CA 1
ATOM 728 C C . LEU A 1 96 ? -9.587 7.001 24.951 1.00 89.75 96 LEU A C 1
ATOM 730 O O . LEU A 1 96 ? -10.557 6.791 24.223 1.00 89.75 96 LEU A O 1
ATOM 734 N N . ALA A 1 97 ? -9.628 7.857 25.978 1.00 91.44 97 ALA A N 1
ATOM 735 C CA . ALA A 1 97 ? -10.849 8.531 26.412 1.00 91.44 97 ALA A CA 1
ATOM 736 C C . ALA A 1 97 ? -11.415 9.474 25.337 1.00 91.44 97 ALA A C 1
ATOM 738 O O . ALA A 1 97 ? -12.624 9.698 25.281 1.00 91.44 97 ALA A O 1
ATOM 739 N N . LYS A 1 98 ? -10.555 10.009 24.462 1.00 93.88 98 LYS A N 1
ATOM 740 C CA . LYS A 1 98 ? -10.957 10.907 23.372 1.00 93.88 98 LYS A CA 1
ATOM 741 C C . LYS A 1 98 ? -11.363 10.161 22.108 1.00 93.88 98 LYS A C 1
ATOM 743 O O . LYS A 1 98 ? -12.256 10.621 21.400 1.00 93.88 98 LYS A O 1
ATOM 748 N N . VAL A 1 99 ? -10.702 9.047 21.793 1.00 92.69 99 VAL A N 1
ATOM 749 C CA . VAL A 1 99 ? -10.858 8.383 20.486 1.00 92.69 99 VAL A CA 1
ATOM 750 C C . VAL A 1 99 ? -11.862 7.234 20.505 1.00 92.69 99 VAL A C 1
ATOM 752 O O . VAL A 1 99 ? -12.570 7.030 19.519 1.00 92.69 99 VAL A O 1
ATOM 755 N N . GLU A 1 100 ? -11.972 6.496 21.610 1.00 91.44 100 GLU A N 1
ATOM 756 C CA . GLU A 1 100 ? -12.784 5.279 21.665 1.00 91.44 100 GLU A CA 1
ATOM 757 C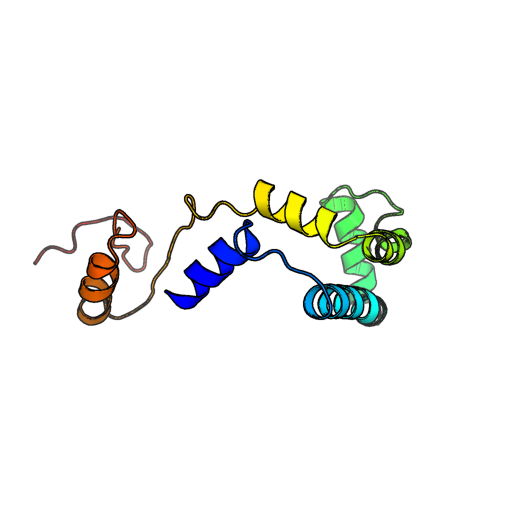 C . GLU A 1 100 ? -14.283 5.513 21.410 1.00 91.44 100 GLU A C 1
ATOM 759 O O . GLU A 1 100 ? -14.850 4.752 20.619 1.00 91.44 100 GLU A O 1
ATOM 764 N N . PRO A 1 101 ? -14.942 6.544 21.984 1.00 93.94 101 PRO A N 1
ATOM 765 C CA . PRO A 1 101 ? -16.363 6.777 21.725 1.00 93.94 101 PRO A CA 1
ATOM 766 C C . PRO A 1 101 ? -16.645 7.019 20.239 1.00 93.94 101 PRO A C 1
ATOM 768 O O . PRO A 1 101 ? -17.596 6.464 19.688 1.00 93.94 101 PRO A O 1
ATOM 771 N N . ALA A 1 102 ? -15.782 7.794 19.572 1.00 92.31 102 ALA A N 1
ATOM 772 C CA . ALA A 1 102 ? -15.907 8.080 18.149 1.00 92.31 102 ALA A CA 1
ATOM 773 C C . ALA A 1 102 ? -15.696 6.818 17.300 1.00 92.31 102 ALA A C 1
ATOM 775 O O . ALA A 1 102 ? -16.488 6.562 16.399 1.00 92.31 102 ALA A O 1
ATOM 776 N N . ILE A 1 103 ? -14.679 6.002 17.611 1.00 93.38 103 ILE A N 1
ATOM 777 C CA . ILE A 1 103 ? -14.384 4.757 16.881 1.00 93.38 103 ILE A CA 1
ATOM 778 C C . ILE A 1 103 ? -15.517 3.743 17.048 1.00 93.38 103 ILE A C 1
ATOM 780 O O . ILE A 1 103 ? -15.982 3.180 16.060 1.00 93.38 103 ILE A O 1
ATOM 784 N N . ARG A 1 104 ? -16.008 3.528 18.276 1.00 93.25 104 ARG A N 1
ATOM 785 C CA . ARG A 1 104 ? -17.156 2.639 18.516 1.00 93.25 104 ARG A CA 1
ATOM 786 C C . ARG A 1 104 ? -18.405 3.135 17.790 1.00 93.25 104 ARG A C 1
ATOM 788 O O . ARG A 1 104 ? -19.133 2.324 17.226 1.00 93.25 104 ARG A O 1
ATOM 795 N N . GLY A 1 105 ? -18.606 4.454 17.740 1.00 93.62 105 GLY A N 1
ATOM 796 C CA . GLY A 1 105 ? -19.695 5.090 16.998 1.00 93.62 105 GLY A CA 1
ATOM 797 C C . GLY A 1 105 ? -19.672 4.834 15.487 1.00 93.62 105 GLY A C 1
ATOM 798 O O . GLY A 1 105 ? -20.715 4.931 14.849 1.00 93.62 105 GLY A O 1
ATOM 799 N N . LEU A 1 106 ? -18.526 4.455 14.908 1.00 91.75 106 LEU A N 1
ATOM 800 C CA . LEU A 1 106 ? -18.441 4.072 13.495 1.00 91.75 106 LEU A CA 1
ATOM 801 C C . LEU A 1 106 ? -19.108 2.719 13.206 1.00 91.75 106 LEU A C 1
ATOM 803 O O . LEU A 1 106 ? -19.520 2.484 12.071 1.00 91.75 106 LEU A O 1
ATOM 807 N N . GLY A 1 107 ? -19.197 1.828 14.201 1.00 91.31 107 GLY A N 1
ATOM 808 C CA . GLY A 1 107 ? -19.808 0.504 14.047 1.00 91.31 107 GLY A CA 1
ATOM 809 C C . GLY A 1 107 ? -19.047 -0.437 13.105 1.00 91.31 107 GLY A C 1
ATOM 810 O O . GLY A 1 107 ? -19.658 -1.269 12.445 1.00 91.31 107 GLY A O 1
ATOM 811 N N . TRP A 1 108 ? -17.723 -0.298 12.992 1.00 89.50 108 TRP A N 1
ATOM 812 C CA . TRP A 1 108 ? -16.899 -1.056 12.032 1.00 89.50 108 TRP A CA 1
ATOM 813 C C . TRP A 1 108 ? -16.424 -2.424 12.530 1.00 89.50 108 TRP A C 1
ATOM 815 O O . TRP A 1 108 ? -15.616 -3.067 11.867 1.00 89.50 108 TRP A O 1
ATOM 825 N N . GLY A 1 109 ? -16.922 -2.871 13.680 1.00 87.44 109 GLY A N 1
ATOM 826 C CA . GLY A 1 109 ? -16.574 -4.152 14.280 1.00 87.44 109 GLY A CA 1
ATOM 827 C C . GLY A 1 109 ? -16.150 -4.015 15.735 1.00 87.44 109 GLY A C 1
ATOM 828 O O . GLY A 1 109 ? -16.443 -3.022 16.407 1.00 87.44 109 GLY A O 1
ATOM 829 N N . GLU A 1 110 ? -15.478 -5.052 16.224 1.00 90.38 110 GLU A N 1
ATOM 830 C CA . GLU A 1 110 ? -14.961 -5.100 17.584 1.00 90.38 110 GLU A CA 1
ATOM 831 C C . GLU A 1 110 ? -13.802 -4.112 17.769 1.00 90.38 110 GLU A C 1
ATOM 833 O O . GLU A 1 110 ? -12.875 -4.048 16.963 1.00 90.38 110 GLU A O 1
ATOM 838 N N . VAL A 1 111 ? -13.846 -3.348 18.863 1.00 91.38 111 VAL A N 1
ATOM 839 C CA . VAL A 1 111 ? -12.746 -2.470 19.272 1.00 91.38 111 VAL A CA 1
ATOM 840 C C . VAL A 1 111 ? -11.987 -3.141 20.405 1.00 91.38 111 VAL A C 1
ATOM 842 O O . VAL A 1 111 ? -12.501 -3.246 21.524 1.00 91.38 111 VAL A O 1
ATOM 845 N N . ILE A 1 112 ? -10.757 -3.547 20.100 1.00 91.25 112 ILE A N 1
ATOM 846 C CA . ILE A 1 112 ? -9.822 -4.167 21.034 1.00 91.25 112 ILE A CA 1
ATOM 847 C C . ILE A 1 112 ? -8.901 -3.080 21.591 1.00 91.25 112 ILE A C 1
ATOM 849 O O . ILE A 1 112 ? -8.272 -2.337 20.837 1.00 91.25 112 ILE A O 1
ATOM 853 N N . ARG A 1 113 ? -8.822 -2.980 22.920 1.00 91.12 113 ARG A N 1
ATOM 854 C CA . ARG A 1 113 ? -7.862 -2.104 23.602 1.00 91.12 113 ARG A CA 1
ATOM 855 C C . ARG A 1 113 ? -6.534 -2.841 23.753 1.00 91.12 113 ARG A C 1
ATOM 857 O O . ARG A 1 113 ? -6.526 -3.996 24.177 1.00 91.12 113 ARG A O 1
ATOM 864 N N . LEU A 1 114 ? -5.445 -2.152 23.435 1.00 89.62 114 LEU A N 1
ATOM 865 C CA . LEU A 1 114 ? -4.080 -2.638 23.602 1.00 89.62 114 LEU A CA 1
ATOM 866 C C . LEU A 1 114 ? -3.336 -1.702 24.556 1.00 89.62 114 LEU A C 1
ATOM 868 O O . LEU A 1 114 ? -3.480 -0.481 24.453 1.00 89.62 114 LEU A O 1
ATOM 872 N N . ASP A 1 115 ? -2.573 -2.271 25.488 1.00 86.69 115 ASP A N 1
ATOM 873 C CA . ASP A 1 115 ? -1.594 -1.519 26.276 1.00 86.69 115 ASP A CA 1
ATOM 874 C C . ASP A 1 115 ? -0.324 -1.223 25.452 1.00 86.69 115 ASP A C 1
ATOM 876 O O . ASP A 1 115 ? -0.223 -1.578 24.273 1.00 86.69 115 ASP A O 1
ATOM 880 N N . ALA A 1 116 ? 0.652 -0.539 26.058 1.00 85.00 116 ALA A N 1
ATOM 881 C CA . ALA A 1 116 ? 1.908 -0.187 25.392 1.00 85.00 116 ALA A CA 1
ATOM 882 C C . ALA A 1 116 ? 2.734 -1.421 24.982 1.00 85.00 116 ALA A C 1
ATOM 884 O O . ALA A 1 116 ? 3.569 -1.344 24.082 1.00 85.00 116 ALA A O 1
ATOM 885 N N . GLU A 1 117 ? 2.480 -2.565 25.616 1.00 84.44 117 GLU A N 1
ATOM 886 C CA . GLU A 1 117 ? 3.126 -3.845 25.360 1.00 84.44 117 GLU A CA 1
ATOM 887 C C . GLU A 1 117 ? 2.330 -4.728 24.380 1.00 84.44 117 GLU A C 1
ATOM 889 O O . GLU A 1 117 ? 2.736 -5.860 24.105 1.00 84.44 117 GLU A O 1
ATOM 894 N N . GLY A 1 118 ? 1.214 -4.231 23.836 1.00 81.50 118 GLY A N 1
ATOM 895 C CA . GLY A 1 118 ? 0.384 -4.936 22.860 1.00 81.50 118 GLY A CA 1
ATOM 896 C C . GLY A 1 118 ? -0.473 -6.056 23.452 1.00 81.50 118 GLY A C 1
ATOM 897 O O . GLY A 1 118 ? -0.954 -6.911 22.707 1.00 81.50 118 GLY A O 1
ATOM 898 N N . ARG A 1 119 ? -0.674 -6.089 24.773 1.00 86.31 119 ARG A N 1
ATOM 899 C CA . ARG A 1 119 ? -1.532 -7.084 25.422 1.00 86.31 119 ARG A CA 1
ATOM 900 C C . ARG A 1 119 ? -2.988 -6.635 25.400 1.00 86.31 119 ARG A C 1
ATOM 902 O O . ARG A 1 119 ? -3.320 -5.474 25.632 1.00 86.31 119 ARG A O 1
ATOM 909 N N . THR A 1 120 ? -3.872 -7.599 25.160 1.00 78.88 120 THR A N 1
ATOM 910 C CA . THR A 1 120 ? -5.322 -7.422 25.262 1.00 78.88 120 THR A CA 1
ATOM 911 C C . THR A 1 120 ? -5.739 -7.612 26.720 1.00 78.88 120 THR A C 1
ATOM 913 O O . THR A 1 120 ? -5.606 -8.712 27.256 1.00 78.88 120 THR A O 1
ATOM 916 N N . GLY A 1 121 ? -6.236 -6.573 27.386 1.00 62.47 121 GLY A N 1
ATOM 917 C CA . GLY A 1 121 ? -6.620 -6.679 28.794 1.00 62.47 121 GLY A CA 1
ATOM 918 C C . GLY A 1 121 ? -7.494 -5.527 29.266 1.00 62.47 121 GLY A C 1
ATOM 919 O O . GLY A 1 121 ? -7.309 -4.381 28.862 1.00 62.47 121 GLY A O 1
ATOM 920 N N . THR A 1 122 ? -8.471 -5.848 30.117 1.00 48.50 122 THR A N 1
ATOM 921 C CA . THR A 1 122 ? -9.366 -4.898 30.785 1.00 48.50 122 THR A CA 1
ATOM 922 C C . THR A 1 122 ? -8.551 -3.881 31.572 1.00 48.50 122 THR A C 1
ATOM 924 O O . THR A 1 122 ? -8.118 -4.160 32.689 1.00 48.50 122 THR A O 1
ATOM 927 N N . LEU A 1 123 ? -8.379 -2.686 31.007 1.00 50.09 123 LEU A N 1
ATOM 928 C CA . LEU A 1 123 ? -8.107 -1.486 31.789 1.00 50.09 123 LEU A CA 1
ATOM 929 C C . LEU A 1 123 ? -9.344 -1.264 32.665 1.00 50.09 123 LEU A C 1
ATOM 931 O O . LEU A 1 123 ? -10.346 -0.702 32.220 1.00 50.09 123 LEU A O 1
ATOM 935 N N . GLY A 1 124 ? -9.317 -1.885 33.842 1.00 43.66 124 GLY A N 1
ATOM 936 C CA . GLY A 1 124 ? -10.342 -1.771 34.860 1.00 43.66 124 GLY A CA 1
ATOM 937 C C . GLY A 1 124 ? -10.315 -0.375 35.465 1.00 43.66 124 GLY A C 1
ATOM 938 O O . GLY A 1 124 ? -9.252 0.073 35.880 1.00 43.66 124 GLY A O 1
ATOM 939 N N . ASN A 1 125 ? -11.513 0.215 35.494 1.00 36.88 125 ASN A N 1
ATOM 940 C CA . ASN A 1 125 ? -12.003 1.345 36.291 1.00 36.88 125 ASN A CA 1
ATOM 941 C C . ASN A 1 125 ? -11.155 2.620 36.330 1.00 36.88 125 ASN A C 1
ATOM 943 O O . ASN A 1 125 ? -10.177 2.674 37.103 1.00 36.88 125 ASN A O 1
#

Foldseek 3Di:
DVVVLVVLVCCLAVPQQDDPRLVVVLVVQLVCLCVQPVDPVSVVVVVVCCVPVVNDPCCSVCVNVVSVPDDSVNSSVVSNVPRDSLPDDDDDDDDCVPVVVVVVVVVSDDDFDADPVRDGDDPDD

Radius of gyration: 20.84 Å; chains: 1; bounding box: 46×27×57 Å

Secondary structure (DSSP, 8-state):
-HHHHHHHHIIIIIS---HHHHHHHHHHHHHTHHHHTSSHHHHHHHHHHHHHTT--TTHHHHHHHHHHH--HHHHHHHHHHH--GGG------S-HHHHHHHHHHTT-S----B-TT--B-----